Protein AF-A0A3D1XVU9-F1 (afdb_monomer_lite)

Structure (mmCIF, N/CA/C/O backbone):
data_AF-A0A3D1XVU9-F1
#
_entry.id   AF-A0A3D1XVU9-F1
#
loop_
_atom_site.group_PDB
_atom_site.id
_atom_site.type_symbol
_atom_site.label_atom_id
_atom_site.label_alt_id
_atom_site.label_comp_id
_atom_site.label_asym_id
_atom_site.label_entity_id
_atom_site.label_seq_id
_atom_site.pdbx_PDB_ins_code
_atom_site.Cartn_x
_atom_site.Cartn_y
_atom_site.Cartn_z
_atom_site.occupancy
_atom_site.B_iso_or_equiv
_atom_site.auth_seq_id
_atom_site.auth_comp_id
_atom_site.auth_asym_id
_atom_site.auth_atom_id
_atom_site.pdbx_PDB_model_num
ATOM 1 N N . MET A 1 1 ? -24.610 -13.920 -0.802 1.00 69.25 1 MET A N 1
ATOM 2 C CA . MET A 1 1 ? -24.646 -12.816 0.187 1.00 69.25 1 MET A CA 1
ATOM 3 C C . MET A 1 1 ? -23.208 -12.420 0.510 1.00 69.25 1 MET A C 1
ATOM 5 O O . MET A 1 1 ? -22.425 -13.317 0.801 1.00 69.25 1 MET A O 1
ATOM 9 N N . LYS A 1 2 ? -22.821 -11.139 0.411 1.00 76.56 2 LYS A N 1
ATOM 10 C CA . LYS A 1 2 ? -21.449 -10.701 0.745 1.00 76.56 2 LYS A CA 1
ATOM 11 C C . LYS A 1 2 ? -21.266 -10.748 2.267 1.00 76.56 2 LYS A C 1
ATOM 13 O O . LYS A 1 2 ? -22.084 -10.179 2.992 1.00 76.56 2 LYS A O 1
ATOM 18 N N . LYS A 1 3 ? -20.241 -11.456 2.755 1.00 80.81 3 LYS A N 1
ATOM 19 C CA . LYS A 1 3 ? -19.955 -11.578 4.195 1.00 80.81 3 LYS A CA 1
ATOM 20 C C . LYS A 1 3 ? -19.549 -10.202 4.731 1.00 80.81 3 LYS A C 1
ATOM 22 O O . LYS A 1 3 ? -18.594 -9.611 4.237 1.00 80.81 3 LYS A O 1
ATOM 27 N N . ARG A 1 4 ? -20.295 -9.681 5.707 1.00 85.06 4 ARG A N 1
ATOM 28 C CA . ARG A 1 4 ? -19.981 -8.415 6.382 1.00 85.06 4 AR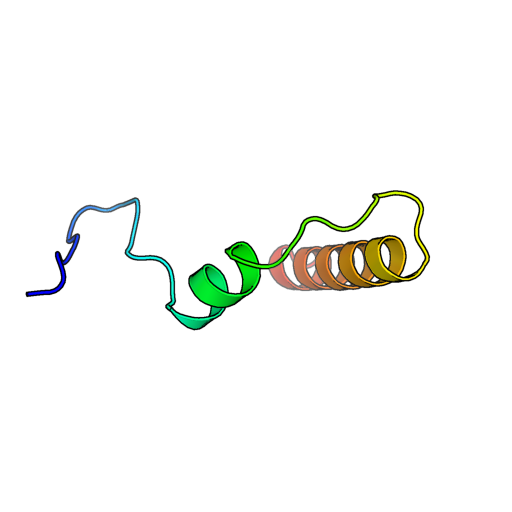G A CA 1
ATOM 29 C C . ARG A 1 4 ? -19.214 -8.721 7.665 1.00 85.06 4 ARG A C 1
ATOM 31 O O . ARG A 1 4 ? -19.628 -9.594 8.425 1.00 85.06 4 ARG A O 1
ATOM 38 N N . LEU A 1 5 ? -18.090 -8.038 7.867 1.00 86.12 5 LEU A N 1
ATOM 39 C CA . LEU A 1 5 ? -17.283 -8.126 9.082 1.00 86.12 5 LEU A CA 1
ATOM 40 C C . LEU A 1 5 ? -17.600 -6.902 9.942 1.00 86.12 5 LEU A C 1
ATOM 42 O O . LEU A 1 5 ? -17.433 -5.776 9.483 1.00 86.12 5 LEU A O 1
ATOM 46 N N . PHE A 1 6 ? -18.081 -7.139 11.160 1.00 89.00 6 PHE A N 1
ATOM 47 C CA . PHE A 1 6 ? -18.370 -6.103 12.161 1.00 89.00 6 PHE A CA 1
ATOM 48 C C . PHE A 1 6 ? -17.437 -6.222 13.378 1.00 89.00 6 PHE A C 1
ATOM 50 O O . PHE A 1 6 ? -17.788 -5.835 14.488 1.00 89.00 6 PHE A O 1
ATOM 57 N N . THR A 1 7 ? -16.259 -6.813 13.181 1.00 90.25 7 THR A N 1
ATOM 58 C CA . THR A 1 7 ? -15.171 -6.814 14.163 1.00 90.25 7 THR A CA 1
ATOM 59 C C . THR A 1 7 ? -14.357 -5.518 14.035 1.00 90.25 7 THR A C 1
ATOM 61 O O . THR A 1 7 ? -14.408 -4.882 12.981 1.00 90.25 7 THR A O 1
ATOM 64 N N . PRO A 1 8 ? -13.567 -5.121 15.054 1.00 93.12 8 PRO A N 1
ATOM 65 C CA . PRO A 1 8 ? -12.682 -3.948 14.965 1.00 93.12 8 PRO A CA 1
ATOM 66 C C . PRO A 1 8 ? -11.660 -4.010 13.817 1.00 93.12 8 PRO A C 1
ATOM 68 O O . PRO A 1 8 ? -11.128 -2.992 13.391 1.00 93.12 8 PRO A O 1
ATOM 71 N N . GLY A 1 9 ? -11.387 -5.211 13.314 1.00 91.06 9 GLY A N 1
ATOM 72 C CA . GLY A 1 9 ? -10.565 -5.472 12.144 1.00 91.06 9 GLY A CA 1
ATOM 73 C C . GLY A 1 9 ? -10.386 -6.981 11.944 1.00 91.06 9 GLY A C 1
ATOM 74 O O . GLY A 1 9 ? -10.641 -7.748 12.881 1.00 91.06 9 GLY A O 1
ATOM 75 N N . PRO A 1 10 ? -9.983 -7.430 10.742 1.00 91.62 10 PRO A N 1
ATOM 76 C CA . PRO A 1 10 ? -9.900 -6.652 9.501 1.00 91.62 10 PRO A CA 1
ATOM 77 C C . PRO A 1 10 ? -11.289 -6.248 8.974 1.00 91.62 10 PRO A C 1
ATOM 79 O O . PRO A 1 10 ? -12.282 -6.937 9.212 1.00 91.62 10 PRO A O 1
ATOM 82 N N . THR A 1 11 ? -11.364 -5.132 8.247 1.00 90.94 11 THR A N 1
ATOM 83 C CA . THR A 1 11 ? -12.578 -4.702 7.536 1.0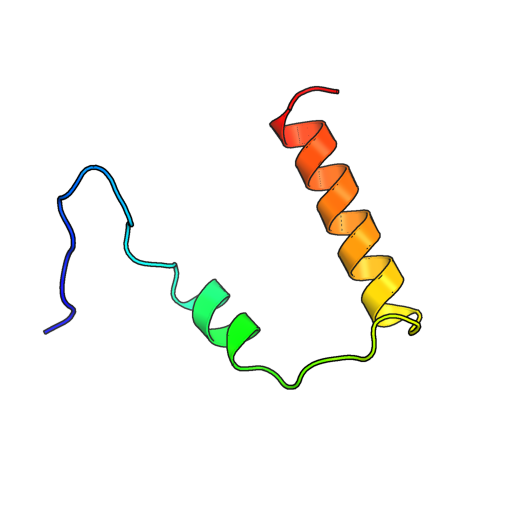0 90.94 11 THR A CA 1
ATOM 84 C C . THR A 1 11 ? -12.605 -5.280 6.113 1.00 90.94 11 THR A C 1
ATOM 86 O O . THR A 1 11 ? -11.571 -5.716 5.600 1.00 90.94 11 THR A O 1
ATOM 89 N N . PRO A 1 12 ? -13.774 -5.335 5.445 1.00 91.62 12 PRO A N 1
ATOM 90 C CA . PRO A 1 12 ? -13.831 -5.714 4.037 1.00 91.62 12 PRO A CA 1
ATOM 91 C C . PRO A 1 12 ? -13.001 -4.754 3.174 1.00 91.62 12 PRO A C 1
ATOM 93 O O . PRO A 1 12 ? -13.191 -3.541 3.249 1.00 91.62 12 PRO A O 1
ATOM 96 N N . VAL A 1 13 ? -12.121 -5.303 2.335 1.00 92.31 13 VAL A N 1
ATOM 97 C CA . VAL A 1 13 ? -11.323 -4.524 1.377 1.00 92.31 13 VAL A CA 1
ATOM 98 C C . VAL A 1 13 ? -12.246 -3.944 0.287 1.00 92.31 13 VAL A C 1
ATOM 100 O O . VAL A 1 13 ? -13.127 -4.673 -0.191 1.00 92.31 13 VAL A O 1
ATOM 103 N N . PRO A 1 14 ? -12.083 -2.664 -0.104 1.00 93.81 14 PRO A N 1
ATOM 104 C CA . PRO A 1 14 ? -12.779 -2.076 -1.251 1.00 93.81 14 PRO A CA 1
ATOM 105 C C . PRO A 1 14 ? -12.607 -2.896 -2.542 1.00 93.81 14 PRO A C 1
ATOM 107 O O . PRO A 1 14 ? -11.578 -3.534 -2.760 1.00 93.81 14 PRO A O 1
ATOM 110 N N . GLU A 1 15 ? -13.642 -2.935 -3.385 1.00 94.81 15 GLU A N 1
ATOM 111 C CA . GLU A 1 15 ? -13.662 -3.801 -4.578 1.00 94.81 15 GLU A CA 1
ATOM 112 C C . GLU A 1 15 ? -12.651 -3.368 -5.645 1.00 94.81 15 GLU A C 1
ATOM 114 O O . GLU A 1 15 ? -12.032 -4.219 -6.274 1.00 94.81 15 GLU A O 1
ATOM 119 N N . ASP A 1 16 ? -12.441 -2.066 -5.806 1.00 97.69 16 ASP A N 1
ATOM 120 C CA . ASP A 1 16 ? -11.427 -1.477 -6.683 1.00 97.69 16 ASP A CA 1
ATOM 121 C C . ASP A 1 16 ? -10.005 -1.886 -6.276 1.00 97.69 16 ASP A C 1
ATOM 123 O O . ASP A 1 16 ? -9.218 -2.303 -7.122 1.00 97.69 16 ASP A O 1
ATOM 127 N N . VAL A 1 17 ? -9.700 -1.885 -4.977 1.00 97.12 17 VAL A N 1
ATOM 128 C CA . VAL A 1 17 ? -8.408 -2.364 -4.459 1.00 97.12 17 VAL A CA 1
ATOM 129 C C . VAL A 1 17 ? -8.214 -3.853 -4.762 1.00 97.12 17 VAL A C 1
ATOM 131 O O . VAL A 1 17 ? -7.139 -4.259 -5.199 1.00 97.12 17 VAL A O 1
ATOM 134 N N . LEU A 1 18 ? -9.252 -4.678 -4.578 1.00 96.75 18 LEU A N 1
ATOM 135 C CA . LEU A 1 18 ? -9.192 -6.106 -4.919 1.00 96.75 18 LEU A CA 1
ATOM 136 C C . LEU A 1 18 ? -8.963 -6.336 -6.420 1.00 96.75 18 LEU A C 1
ATOM 138 O O . LEU A 1 18 ? -8.230 -7.254 -6.785 1.00 96.75 18 LEU A O 1
ATOM 142 N N . LEU A 1 19 ? -9.576 -5.516 -7.278 1.00 97.94 19 LEU A N 1
ATOM 143 C CA . LEU A 1 19 ? -9.383 -5.581 -8.727 1.00 97.94 19 LEU A CA 1
ATOM 144 C C . LEU A 1 19 ? -7.950 -5.214 -9.125 1.00 97.94 19 LEU A C 1
ATOM 146 O O . LEU A 1 19 ? -7.353 -5.924 -9.933 1.00 97.94 19 LEU A O 1
ATOM 150 N N . GLU A 1 20 ? -7.367 -4.173 -8.529 1.00 96.81 20 GLU A N 1
ATOM 151 C CA . GLU A 1 20 ? -5.966 -3.814 -8.781 1.00 96.81 20 GLU A CA 1
ATOM 152 C C . GLU A 1 20 ? -5.000 -4.903 -8.287 1.00 96.81 20 GLU A C 1
ATOM 154 O O . GLU A 1 20 ? -4.060 -5.265 -8.995 1.00 96.81 20 GLU A O 1
ATOM 159 N N . MET A 1 21 ? -5.274 -5.520 -7.132 1.00 96.88 21 MET A N 1
ATOM 160 C CA . MET A 1 21 ? -4.486 -6.651 -6.619 1.00 96.88 21 MET A CA 1
ATOM 161 C C . MET A 1 21 ? -4.580 -7.919 -7.484 1.00 96.88 21 MET A C 1
ATOM 163 O O . MET A 1 21 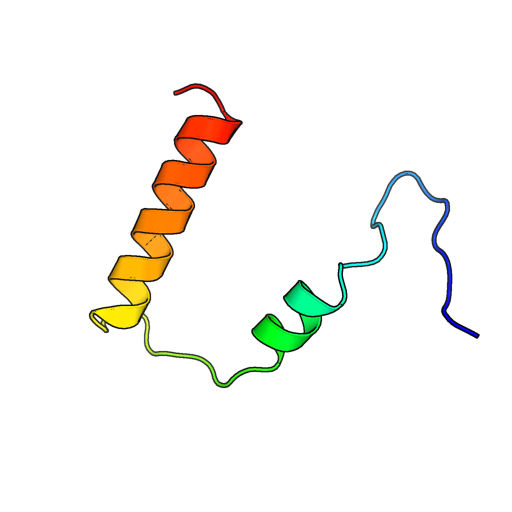? -3.723 -8.794 -7.370 1.00 96.88 21 MET A O 1
ATOM 167 N N . ALA A 1 22 ? -5.599 -8.041 -8.339 1.00 98.00 22 ALA A N 1
ATOM 168 C CA . ALA A 1 22 ? -5.746 -9.164 -9.264 1.00 98.00 22 ALA A CA 1
ATOM 169 C C . ALA A 1 22 ? -4.894 -9.018 -10.540 1.00 98.00 22 ALA A C 1
ATOM 171 O O . ALA A 1 22 ? -4.841 -9.943 -11.356 1.00 98.00 22 ALA A O 1
ATOM 172 N N . ARG A 1 23 ? -4.237 -7.869 -10.744 1.00 97.25 23 ARG A N 1
ATOM 173 C CA . ARG A 1 23 ? -3.406 -7.614 -11.926 1.00 97.25 23 ARG A CA 1
ATOM 174 C C . ARG A 1 23 ? -2.075 -8.378 -11.861 1.00 97.25 23 ARG A C 1
ATOM 176 O O . ARG A 1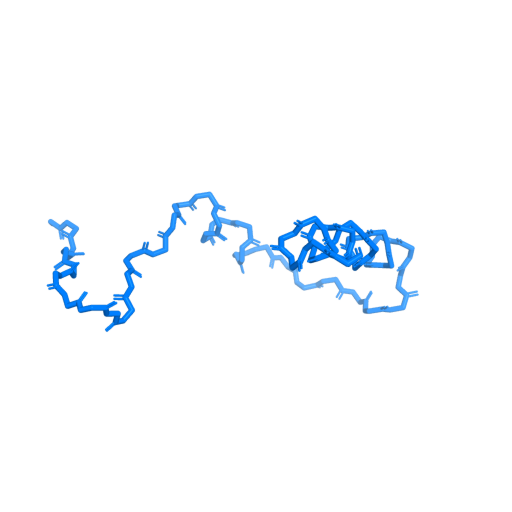 23 ? -1.596 -8.703 -10.775 1.00 97.25 23 ARG A O 1
ATOM 183 N N . PRO A 1 24 ? -1.436 -8.654 -13.015 1.00 97.06 24 PRO A N 1
ATOM 184 C CA . PRO A 1 24 ? -0.100 -9.242 -13.045 1.00 97.06 24 PRO A CA 1
ATOM 185 C C . PRO A 1 24 ? 0.926 -8.403 -12.277 1.00 97.06 24 PRO A C 1
ATOM 187 O O . PRO A 1 24 ? 0.915 -7.174 -12.339 1.00 97.06 24 PRO A O 1
ATOM 190 N N . ILE A 1 25 ? 1.850 -9.081 -11.598 1.00 96.31 25 ILE A N 1
ATOM 191 C CA . ILE A 1 25 ? 2.930 -8.425 -10.858 1.00 96.31 25 ILE A CA 1
ATOM 192 C C . ILE A 1 25 ? 3.925 -7.793 -11.837 1.00 96.31 25 ILE A C 1
ATOM 194 O O . ILE A 1 25 ? 4.417 -8.454 -12.754 1.00 96.31 25 ILE A O 1
ATOM 198 N N . ILE A 1 26 ? 4.273 -6.532 -11.587 1.00 96.44 26 ILE A 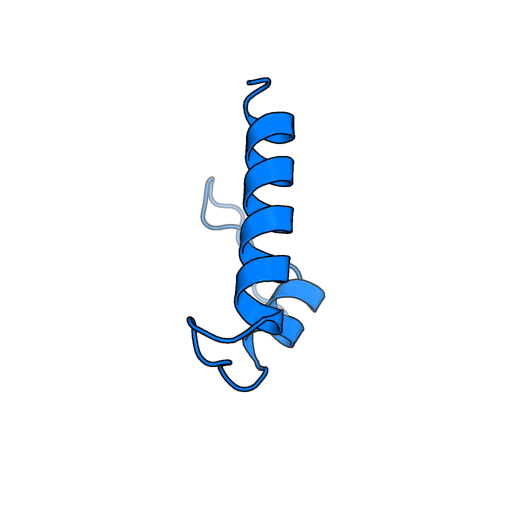N 1
ATOM 199 C CA . ILE A 1 26 ? 5.325 -5.807 -12.306 1.00 96.44 26 ILE A CA 1
ATOM 200 C C . ILE A 1 26 ? 6.689 -5.978 -11.623 1.00 96.44 26 ILE A C 1
ATOM 202 O O . ILE A 1 26 ? 6.790 -6.175 -10.411 1.00 96.44 26 ILE A O 1
ATOM 206 N N . HIS A 1 27 ? 7.773 -5.898 -12.395 1.00 98.00 27 HIS A N 1
ATOM 207 C CA . HIS A 1 27 ? 9.125 -6.035 -11.853 1.00 98.00 27 HIS A CA 1
ATOM 208 C C . HIS A 1 27 ? 9.575 -4.762 -11.112 1.00 98.00 27 HIS A C 1
ATOM 210 O O . HIS A 1 27 ? 9.478 -3.655 -11.642 1.00 98.00 27 HIS A O 1
ATOM 216 N N . HIS A 1 28 ? 10.149 -4.925 -9.917 1.00 96.50 28 HIS A N 1
ATOM 217 C CA . HIS A 1 28 ? 10.482 -3.824 -9.001 1.00 96.50 28 HIS A CA 1
ATOM 218 C C . HIS A 1 28 ? 11.555 -2.836 -9.501 1.00 96.50 28 HIS A C 1
ATOM 220 O O . HIS A 1 28 ? 11.705 -1.762 -8.937 1.00 96.50 28 HIS A O 1
ATOM 226 N N . ARG A 1 29 ? 12.331 -3.174 -10.541 1.00 96.44 29 ARG A N 1
ATOM 227 C CA . ARG A 1 29 ? 13.352 -2.273 -11.121 1.00 96.44 29 ARG A CA 1
ATOM 228 C C . ARG A 1 29 ? 12.892 -1.546 -12.384 1.00 96.44 29 ARG A C 1
ATOM 230 O O . ARG A 1 29 ? 13.714 -1.024 -13.130 1.00 96.44 29 ARG A O 1
ATOM 237 N N . THR A 1 30 ? 11.595 -1.558 -12.666 1.00 98.06 30 THR A N 1
ATOM 238 C CA . THR A 1 30 ? 11.020 -0.856 -13.821 1.00 98.06 30 THR A CA 1
ATOM 239 C C . THR A 1 30 ? 10.686 0.591 -13.470 1.00 98.06 30 THR A C 1
ATOM 241 O O . THR A 1 30 ? 10.395 0.907 -12.318 1.00 98.06 30 THR A O 1
ATOM 244 N N . ALA A 1 31 ? 10.682 1.473 -14.473 1.00 98.12 31 ALA A N 1
ATOM 245 C CA . ALA A 1 31 ? 10.265 2.865 -14.289 1.00 98.12 31 ALA A CA 1
ATOM 246 C C . ALA A 1 31 ? 8.811 2.978 -13.788 1.00 98.12 31 ALA A C 1
ATOM 248 O O . ALA A 1 31 ? 8.503 3.858 -12.990 1.00 98.12 31 ALA A O 1
ATOM 249 N N . GLU A 1 32 ? 7.938 2.059 -14.215 1.00 97.50 32 GLU A N 1
ATOM 250 C CA . GLU A 1 32 ? 6.549 1.963 -13.754 1.00 97.50 32 GLU A CA 1
ATOM 251 C C . GLU A 1 32 ? 6.469 1.699 -12.246 1.00 97.50 32 GLU A C 1
ATOM 253 O O . GLU A 1 32 ? 5.805 2.443 -11.528 1.00 97.50 32 GLU A O 1
ATOM 258 N N . PHE A 1 33 ? 7.201 0.697 -11.745 1.00 98.12 33 PHE A N 1
ATOM 259 C CA . PHE A 1 33 ? 7.226 0.409 -10.312 1.00 98.12 33 PHE A CA 1
ATOM 260 C C . PHE A 1 33 ? 7.7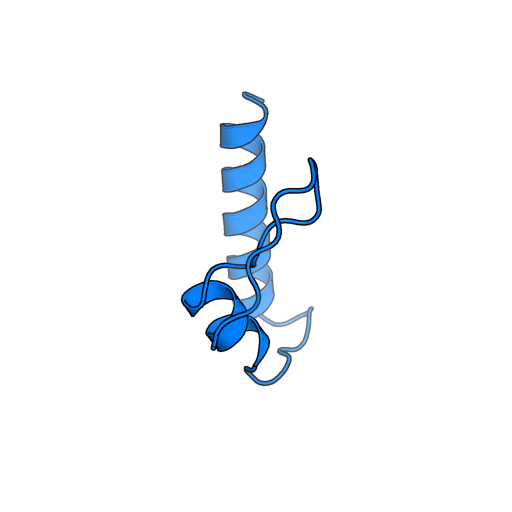80 1.584 -9.502 1.00 98.12 33 PHE A C 1
ATOM 262 O O . PHE A 1 33 ? 7.185 1.966 -8.498 1.00 98.12 33 PHE A O 1
ATOM 269 N N . MET A 1 34 ? 8.896 2.178 -9.944 1.00 98.19 34 MET A N 1
ATOM 270 C CA . MET A 1 34 ? 9.513 3.304 -9.233 1.00 98.19 34 MET A CA 1
ATOM 271 C C . MET A 1 34 ? 8.564 4.502 -9.128 1.00 98.19 34 MET A C 1
ATOM 273 O O . MET A 1 34 ? 8.537 5.169 -8.097 1.00 98.19 34 MET A O 1
ATOM 277 N N . LYS A 1 35 ? 7.749 4.744 -10.164 1.00 98.25 35 LYS A N 1
ATOM 278 C CA . LYS A 1 35 ? 6.707 5.773 -10.141 1.00 98.25 35 LYS A CA 1
ATOM 279 C C . LYS A 1 35 ? 5.647 5.477 -9.073 1.00 98.25 35 LYS A C 1
ATOM 281 O O . LYS A 1 35 ? 5.383 6.340 -8.244 1.00 98.25 35 LYS A O 1
ATOM 286 N N . ILE A 1 36 ? 5.090 4.263 -9.060 1.00 97.44 36 ILE A N 1
ATOM 287 C CA . ILE A 1 36 ? 4.058 3.850 -8.089 1.00 97.44 36 ILE A CA 1
ATOM 288 C C . ILE A 1 36 ? 4.595 3.913 -6.652 1.00 97.44 36 ILE A C 1
ATOM 290 O O . ILE A 1 36 ? 3.911 4.390 -5.750 1.00 97.44 36 ILE A O 1
ATOM 294 N N . ALA A 1 37 ? 5.833 3.462 -6.432 1.00 98.00 37 ALA A N 1
ATOM 295 C CA . ALA A 1 37 ? 6.474 3.519 -5.122 1.00 98.00 37 ALA A CA 1
ATOM 296 C C . ALA A 1 37 ? 6.649 4.966 -4.629 1.00 98.00 37 ALA A C 1
ATOM 298 O O . ALA A 1 37 ? 6.383 5.241 -3.461 1.00 98.00 37 ALA A O 1
ATOM 299 N N . GLY A 1 38 ? 7.033 5.891 -5.516 1.00 98.44 38 GLY A N 1
ATOM 300 C CA . GLY A 1 38 ? 7.122 7.317 -5.191 1.00 98.44 38 GLY A CA 1
ATOM 301 C C . GLY A 1 38 ? 5.763 7.942 -4.863 1.00 98.44 38 GLY A C 1
ATOM 302 O O . GLY A 1 38 ? 5.643 8.661 -3.878 1.00 98.44 38 GLY A O 1
ATOM 303 N N . GLU A 1 39 ? 4.716 7.625 -5.630 1.00 98.50 39 GLU A N 1
ATOM 304 C CA . GLU A 1 39 ? 3.345 8.081 -5.340 1.00 98.50 39 GLU A CA 1
ATOM 305 C C . GLU A 1 39 ? 2.852 7.573 -3.974 1.00 98.50 39 GLU A C 1
ATOM 307 O O . GLU A 1 39 ? 2.235 8.322 -3.213 1.00 98.50 39 GLU A O 1
ATOM 312 N N . ALA A 1 40 ? 3.168 6.320 -3.628 1.00 98.19 40 ALA A N 1
ATOM 313 C CA . ALA A 1 40 ? 2.860 5.761 -2.317 1.00 98.19 40 ALA A CA 1
ATOM 314 C C . ALA A 1 40 ? 3.629 6.471 -1.190 1.00 98.19 40 ALA A C 1
ATOM 316 O O . ALA A 1 40 ? 3.039 6.771 -0.155 1.00 98.19 40 ALA A O 1
ATOM 317 N N . GLU A 1 41 ? 4.917 6.774 -1.384 1.00 98.50 41 GLU A N 1
ATOM 318 C CA . GLU A 1 41 ? 5.731 7.510 -0.407 1.00 98.50 41 GLU A CA 1
ATOM 319 C C . GLU A 1 41 ? 5.155 8.904 -0.113 1.00 98.50 41 GLU A C 1
ATOM 321 O O . GLU A 1 41 ? 5.005 9.273 1.051 1.00 98.50 41 GLU A O 1
ATOM 326 N N . GLU A 1 42 ? 4.761 9.655 -1.144 1.00 98.62 42 GLU A N 1
ATOM 327 C CA . GLU A 1 42 ? 4.122 10.966 -0.971 1.00 98.62 42 GLU A CA 1
ATOM 328 C C . GLU A 1 42 ? 2.767 10.858 -0.258 1.00 98.62 42 GLU A C 1
ATOM 330 O O . GLU A 1 42 ? 2.452 11.659 0.626 1.00 98.62 42 GLU A O 1
ATOM 335 N N . GLY A 1 43 ? 1.984 9.819 -0.564 1.00 98.56 43 GLY A N 1
ATOM 336 C CA . GLY A 1 43 ? 0.752 9.517 0.164 1.00 98.56 43 GLY A CA 1
ATOM 337 C C . GLY A 1 43 ? 0.997 9.227 1.649 1.00 98.56 43 GLY A C 1
ATOM 338 O O . GLY A 1 43 ? 0.219 9.665 2.498 1.00 98.56 43 GLY A O 1
ATOM 339 N N . LEU A 1 44 ? 2.093 8.537 1.981 1.00 98.56 44 LEU A N 1
ATOM 340 C CA . LEU A 1 44 ? 2.484 8.275 3.367 1.00 98.56 44 LEU A CA 1
ATOM 341 C C . LEU A 1 44 ? 2.930 9.554 4.081 1.00 98.56 44 LEU A C 1
ATOM 343 O O . LEU A 1 44 ? 2.523 9.758 5.222 1.00 98.56 44 LEU A O 1
ATOM 347 N N . LYS A 1 45 ? 3.689 10.436 3.420 1.00 98.62 45 LYS A N 1
ATOM 348 C CA . LYS A 1 45 ? 4.057 11.753 3.970 1.00 98.62 45 LYS A CA 1
ATOM 349 C C . LYS A 1 45 ? 2.826 12.580 4.308 1.00 98.62 45 LYS A C 1
ATOM 351 O O . LYS A 1 45 ? 2.688 13.067 5.428 1.00 98.62 45 LYS A O 1
ATOM 356 N N . TYR A 1 46 ? 1.870 12.642 3.380 1.00 98.44 46 TYR A N 1
ATOM 357 C CA . TYR A 1 46 ? 0.575 13.262 3.636 1.00 98.44 46 TYR A CA 1
ATOM 358 C C . TYR A 1 46 ? -0.162 12.590 4.804 1.00 98.44 46 TYR A C 1
ATOM 360 O O . TYR A 1 46 ? -0.646 13.278 5.694 1.00 98.44 46 TYR A O 1
ATOM 368 N N . LEU A 1 47 ? -0.238 11.259 4.856 1.00 98.44 47 LEU A N 1
ATOM 369 C CA . LEU A 1 47 ? -0.968 10.554 5.915 1.00 98.44 47 LEU A CA 1
ATOM 370 C C . LEU A 1 47 ? -0.366 10.788 7.308 1.00 98.44 47 LEU A C 1
ATOM 372 O O . LEU A 1 47 ? -1.098 11.039 8.265 1.00 98.44 47 LEU A O 1
ATOM 376 N N . PHE A 1 48 ? 0.957 10.690 7.420 1.00 98.50 48 PHE A N 1
ATOM 377 C CA . PHE A 1 48 ? 1.683 10.847 8.679 1.00 98.50 48 PHE A CA 1
ATOM 378 C C . PHE A 1 48 ? 2.007 12.304 9.018 1.00 98.50 48 PHE A C 1
ATOM 380 O O . PHE A 1 48 ? 2.484 12.560 10.122 1.00 98.50 48 PHE A O 1
ATOM 387 N N . GLN A 1 49 ? 1.708 13.242 8.112 1.00 98.00 49 GLN A N 1
ATOM 388 C CA . GLN A 1 49 ? 2.001 14.671 8.248 1.00 98.00 49 GLN A CA 1
ATOM 389 C C . GLN A 1 49 ? 3.503 14.933 8.477 1.00 98.00 49 GLN A C 1
ATOM 391 O O . GLN A 1 49 ? 3.886 15.655 9.399 1.00 98.00 49 GLN A O 1
ATOM 396 N N . THR A 1 50 ? 4.344 14.318 7.639 1.00 94.81 50 THR A N 1
ATOM 397 C CA . THR A 1 50 ? 5.816 14.445 7.637 1.00 94.81 50 THR A CA 1
ATOM 398 C C . THR A 1 50 ? 6.333 15.050 6.348 1.00 94.81 50 THR A C 1
ATOM 400 O O . THR A 1 50 ? 5.722 14.745 5.301 1.00 94.81 50 THR A O 1
#

pLDDT: mean 94.71, std 5.97, range [69.25, 98.62]

Radius of gyration: 15.1 Å; chains: 1; bounding box: 38×28×29 Å

Secondary structure (DSSP, 8-state):
-PPPP-SSSPPPPPHHHHHHHTSPPPPTTSHHHHHHHHHHHHHHHHHHT-

Sequence (50 aa):
MKKRLFTPGPTPVPEDVLLEMARPIIHHRTAEFMKIAGEAEEGLKYLFQT

Foldseek 3Di:
DDDADPDPDDGDDDPVVVVVVPDDDDDCPDPVNVVVVVVVVVVVCVVVVD